Protein AF-D7GY23-F1 (afdb_monomer)

Organism: Tribolium castaneum (NCBI:txid7070)

Sequence (64 aa):
MEGVNKPPTLKIKGVPNVNWTKWYNTFETFLSASGLDEATEKKKIALLLNLIGEDAQELMNNFV

Radius of gyration: 12.25 Å; Cα contacts (8 Å, |Δi|>4): 41; chains: 1; bounding box: 36×18×26 Å

Structure (mmCIF, N/CA/C/O backbone):
data_AF-D7GY23-F1
#
_entry.id   AF-D7GY23-F1
#
loop_
_atom_site.group_PDB
_atom_site.id
_atom_site.type_symbol
_atom_site.label_atom_id
_atom_site.label_alt_id
_atom_site.label_comp_id
_atom_site.label_asym_id
_atom_site.label_entity_id
_atom_site.label_seq_id
_atom_site.pdbx_PDB_ins_c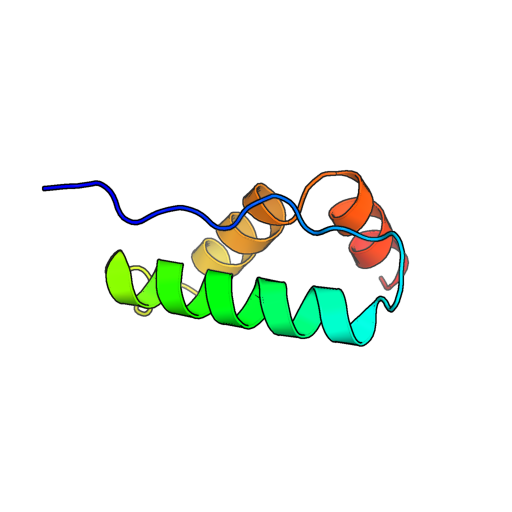ode
_atom_site.Cartn_x
_atom_site.Cartn_y
_atom_site.Cartn_z
_atom_site.occupancy
_atom_site.B_iso_or_equiv
_atom_site.auth_seq_id
_atom_site.auth_comp_id
_atom_site.auth_asym_id
_atom_site.auth_atom_id
_atom_site.pdbx_PDB_model_num
ATOM 1 N N . MET A 1 1 ? -21.769 -10.957 -8.075 1.00 41.12 1 MET A N 1
ATOM 2 C CA . MET A 1 1 ? -20.960 -9.766 -7.755 1.00 41.12 1 MET A CA 1
ATOM 3 C C . MET A 1 1 ? -19.570 -10.050 -8.273 1.00 41.12 1 MET A C 1
ATOM 5 O O . MET A 1 1 ? -18.916 -10.939 -7.743 1.00 41.12 1 MET A O 1
ATOM 9 N N . GLU A 1 2 ? -19.187 -9.418 -9.379 1.00 50.31 2 GLU A N 1
ATOM 10 C CA . GLU A 1 2 ? -17.809 -9.489 -9.865 1.00 50.31 2 GLU A CA 1
ATOM 11 C C . GLU A 1 2 ? -16.915 -8.895 -8.772 1.00 50.31 2 GLU A C 1
ATOM 13 O O . GLU A 1 2 ? -17.193 -7.807 -8.268 1.00 50.31 2 GLU A O 1
ATOM 18 N N . GLY A 1 3 ? -15.936 -9.667 -8.299 1.00 66.06 3 GLY A N 1
ATOM 19 C CA . GLY A 1 3 ? -15.062 -9.233 -7.214 1.00 66.06 3 GLY A CA 1
ATOM 20 C C . GLY A 1 3 ? -14.323 -7.959 -7.610 1.00 66.06 3 GLY A C 1
ATOM 21 O O . GLY A 1 3 ? -13.872 -7.830 -8.746 1.00 66.06 3 GLY A O 1
ATOM 22 N N . VAL A 1 4 ? -14.195 -7.017 -6.677 1.00 75.44 4 VAL A N 1
ATOM 23 C CA . VAL A 1 4 ? -13.366 -5.826 -6.877 1.00 75.44 4 VAL A CA 1
ATOM 24 C C . VAL A 1 4 ? -11.956 -6.280 -7.250 1.00 75.44 4 VAL A C 1
ATOM 26 O O . VAL A 1 4 ? -11.324 -7.045 -6.517 1.00 75.44 4 VAL A O 1
ATOM 29 N N . ASN A 1 5 ? -11.465 -5.832 -8.404 1.00 81.12 5 ASN A N 1
ATOM 30 C CA . ASN A 1 5 ? -10.143 -6.218 -8.875 1.00 81.12 5 ASN A CA 1
ATOM 31 C C . ASN A 1 5 ? -9.071 -5.641 -7.947 1.00 81.12 5 ASN A C 1
ATOM 33 O O . ASN A 1 5 ? -8.948 -4.426 -7.791 1.00 81.12 5 ASN A O 1
ATOM 37 N N . LYS A 1 6 ? -8.278 -6.528 -7.342 1.00 87.00 6 LYS A N 1
ATOM 38 C CA . LYS A 1 6 ? -7.098 -6.138 -6.568 1.00 87.00 6 LYS A CA 1
ATOM 39 C C . LYS A 1 6 ? -6.065 -5.450 -7.478 1.00 87.00 6 LYS A C 1
ATOM 41 O O . LYS A 1 6 ? -5.939 -5.848 -8.642 1.00 87.00 6 LYS A O 1
ATOM 46 N N . PRO A 1 7 ? -5.291 -4.475 -6.969 1.00 89.12 7 PRO A N 1
ATOM 47 C CA . PRO A 1 7 ? -4.178 -3.903 -7.714 1.00 89.12 7 PRO A CA 1
ATOM 48 C C . PRO A 1 7 ? -3.201 -5.005 -8.159 1.00 89.12 7 PRO A C 1
ATOM 50 O O . PRO A 1 7 ? -2.970 -5.956 -7.404 1.00 89.12 7 PRO A O 1
ATOM 53 N N . PRO A 1 8 ? -2.610 -4.905 -9.362 1.00 88.62 8 PRO A N 1
ATOM 54 C CA . PRO A 1 8 ? -1.492 -5.766 -9.738 1.00 88.62 8 PRO A CA 1
ATOM 55 C C . PRO A 1 8 ? -0.275 -5.440 -8.864 1.00 88.62 8 PRO A C 1
ATOM 57 O O . PRO A 1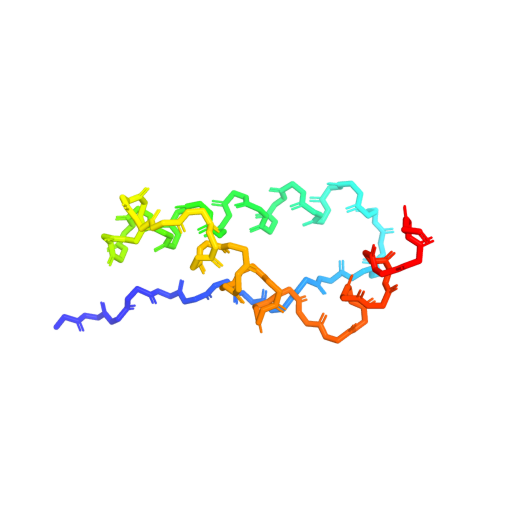 8 ? -0.213 -4.360 -8.298 1.00 88.62 8 PRO A O 1
ATOM 60 N N . THR A 1 9 ? 0.726 -6.313 -8.789 1.00 90.75 9 THR A N 1
ATOM 61 C CA . THR A 1 9 ? 1.986 -6.006 -8.087 1.00 90.75 9 THR A CA 1
ATOM 62 C C . THR A 1 9 ? 2.655 -4.742 -8.648 1.00 90.75 9 THR A C 1
ATOM 64 O O . THR A 1 9 ? 2.617 -4.509 -9.866 1.00 90.75 9 THR A O 1
ATOM 67 N N . LEU A 1 10 ? 3.266 -3.916 -7.786 1.00 88.75 10 LEU A N 1
ATOM 68 C CA . LEU A 1 10 ? 3.948 -2.695 -8.216 1.00 88.75 10 LEU A CA 1
ATOM 69 C C . LEU A 1 10 ? 5.110 -3.046 -9.150 1.00 88.75 10 LEU A C 1
ATOM 71 O O . LEU A 1 10 ? 5.967 -3.868 -8.840 1.00 88.75 10 LEU A O 1
ATOM 75 N N . LYS A 1 11 ? 5.169 -2.379 -10.304 1.00 85.69 11 LYS A N 1
ATOM 76 C CA . LYS A 1 11 ? 6.299 -2.511 -11.224 1.00 85.69 11 LYS A CA 1
ATOM 77 C C . LYS A 1 11 ? 7.366 -1.483 -10.869 1.00 85.69 11 LYS A C 1
ATOM 79 O O . LYS A 1 11 ? 7.160 -0.288 -11.060 1.00 85.69 11 LYS A O 1
ATOM 84 N N . ILE A 1 12 ? 8.524 -1.949 -10.419 1.00 78.56 12 ILE A N 1
ATOM 85 C CA . ILE A 1 12 ? 9.644 -1.071 -10.035 1.00 78.56 12 ILE A CA 1
ATOM 86 C C . ILE A 1 12 ? 10.479 -0.642 -11.251 1.00 78.56 12 ILE A C 1
ATOM 88 O O . ILE A 1 12 ? 11.105 0.413 -11.247 1.00 78.56 12 ILE A O 1
ATOM 92 N N . LYS A 1 13 ? 10.446 -1.415 -12.343 1.00 79.00 13 LYS A N 1
ATOM 93 C CA . LYS A 1 13 ? 11.159 -1.081 -13.586 1.00 79.00 13 LYS A CA 1
ATOM 94 C C . LYS A 1 13 ? 10.495 0.092 -14.321 1.00 79.00 13 LYS A C 1
ATOM 96 O O . LYS A 1 13 ? 9.278 0.091 -14.513 1.00 79.00 13 LYS A O 1
ATOM 101 N N . GLY A 1 14 ? 11.295 1.043 -14.808 1.00 79.12 14 GLY A N 1
ATOM 102 C CA . GLY A 1 14 ? 10.827 2.224 -15.546 1.00 79.12 14 GLY A CA 1
ATOM 103 C C . GLY A 1 14 ? 10.976 3.507 -14.732 1.00 79.12 14 GLY A C 1
ATOM 104 O O . GLY A 1 14 ? 12.021 3.713 -14.128 1.00 79.12 14 GLY A O 1
ATOM 105 N N . VAL A 1 15 ? 9.954 4.372 -14.735 1.00 82.56 15 VAL A N 1
ATOM 106 C CA . VAL A 1 15 ? 9.937 5.628 -13.963 1.00 82.56 15 VAL A CA 1
ATOM 107 C C . VAL A 1 15 ? 9.241 5.375 -12.616 1.00 82.56 15 VAL A C 1
ATOM 109 O O . VAL A 1 15 ? 8.008 5.293 -12.596 1.00 82.56 15 VAL A O 1
ATOM 112 N N . PRO A 1 16 ? 9.978 5.262 -11.490 1.00 77.50 16 PRO A N 1
ATOM 113 C CA . PRO A 1 16 ? 9.421 4.776 -10.224 1.00 77.50 16 PRO A CA 1
ATOM 114 C C . PRO A 1 16 ? 8.252 5.618 -9.708 1.00 77.50 16 PRO A C 1
ATOM 116 O O . PRO A 1 16 ? 7.218 5.064 -9.347 1.00 77.50 16 PRO A O 1
ATOM 119 N N . ASN A 1 17 ? 8.361 6.949 -9.776 1.00 80.31 17 ASN A N 1
ATOM 120 C CA . ASN A 1 17 ? 7.305 7.859 -9.319 1.00 80.31 17 ASN A CA 1
ATOM 121 C C . ASN A 1 17 ? 5.996 7.668 -10.099 1.00 80.31 17 ASN A C 1
ATOM 123 O O . ASN A 1 17 ? 4.926 7.593 -9.507 1.00 80.31 17 ASN A O 1
ATOM 127 N N . VAL A 1 18 ? 6.072 7.535 -11.428 1.00 85.94 18 VAL A N 1
ATOM 128 C CA . VAL A 1 18 ? 4.884 7.340 -12.278 1.00 85.94 18 VAL A CA 1
ATOM 129 C C . VAL A 1 18 ? 4.238 5.983 -12.004 1.00 85.94 18 VAL A C 1
ATOM 131 O O . VAL A 1 18 ? 3.010 5.880 -11.963 1.00 85.94 18 VAL A O 1
ATOM 134 N N . ASN A 1 19 ? 5.051 4.943 -11.814 1.00 88.81 19 ASN A N 1
ATOM 135 C CA . ASN A 1 19 ? 4.557 3.607 -11.501 1.00 88.81 19 ASN A CA 1
ATOM 136 C C . ASN A 1 19 ? 3.895 3.564 -10.119 1.00 88.81 19 ASN A C 1
ATOM 138 O O . ASN A 1 19 ? 2.812 2.994 -9.994 1.00 88.81 19 ASN A O 1
ATOM 142 N N . TRP A 1 20 ? 4.498 4.216 -9.120 1.00 88.69 20 TRP A N 1
ATOM 143 C CA . TRP A 1 20 ? 3.939 4.349 -7.778 1.00 88.69 20 TRP A CA 1
ATOM 144 C C . TRP A 1 20 ? 2.600 5.081 -7.792 1.00 88.69 20 TRP A C 1
ATOM 146 O O . TRP A 1 20 ? 1.614 4.530 -7.318 1.00 88.69 20 TRP A O 1
ATOM 156 N N . THR A 1 21 ? 2.521 6.268 -8.402 1.00 90.75 21 THR A N 1
ATOM 157 C CA . THR A 1 21 ? 1.273 7.045 -8.450 1.00 90.75 21 THR A CA 1
ATOM 158 C C . THR A 1 21 ? 0.138 6.263 -9.112 1.00 90.75 21 THR A C 1
ATOM 160 O O . THR A 1 21 ? -0.970 6.212 -8.586 1.00 90.75 21 THR A O 1
ATOM 163 N N . LYS A 1 22 ? 0.402 5.597 -10.245 1.00 90.75 22 LYS A N 1
ATOM 164 C CA . LYS A 1 22 ? -0.614 4.774 -10.927 1.00 90.75 22 LYS A CA 1
ATOM 165 C C . LYS A 1 22 ? -1.089 3.607 -10.062 1.00 90.75 22 LYS A C 1
ATOM 167 O O . LYS A 1 22 ? -2.284 3.315 -10.011 1.00 90.75 22 LYS A O 1
ATOM 172 N N . TRP A 1 23 ? -0.152 2.933 -9.404 1.00 93.19 23 TRP A N 1
ATOM 173 C CA . TRP A 1 23 ? -0.459 1.812 -8.528 1.00 93.19 23 TRP A CA 1
ATOM 174 C C . TRP A 1 23 ? -1.254 2.258 -7.298 1.00 93.19 23 TRP A C 1
ATOM 176 O O . TRP A 1 23 ? -2.288 1.667 -7.000 1.00 93.19 23 TRP A O 1
ATOM 186 N N . TYR A 1 24 ? -0.829 3.340 -6.645 1.00 93.00 24 TYR A N 1
ATOM 187 C CA . TYR A 1 24 ? -1.468 3.878 -5.449 1.00 93.00 24 TYR A CA 1
ATOM 188 C C . TYR A 1 24 ? -2.915 4.311 -5.723 1.00 93.00 24 TYR A C 1
ATOM 190 O O . TYR A 1 24 ? -3.814 3.898 -5.000 1.00 93.00 24 TYR A O 1
ATOM 198 N N . ASN A 1 25 ? -3.183 4.989 -6.846 1.00 93.25 25 ASN A N 1
ATOM 199 C CA . ASN A 1 25 ? -4.557 5.324 -7.253 1.00 93.25 25 ASN A CA 1
ATOM 200 C C . ASN A 1 25 ? -5.436 4.070 -7.449 1.00 93.25 25 ASN A C 1
ATOM 202 O O . ASN A 1 25 ? -6.630 4.064 -7.139 1.00 93.25 25 ASN A O 1
ATOM 206 N N . THR A 1 26 ? -4.848 2.983 -7.965 1.00 93.88 26 THR A N 1
ATOM 207 C CA . THR A 1 26 ? -5.547 1.695 -8.116 1.00 93.88 26 THR A CA 1
ATOM 208 C C . THR A 1 26 ? -5.829 1.065 -6.750 1.00 93.88 26 THR A C 1
ATOM 210 O O . THR A 1 26 ? -6.905 0.512 -6.534 1.00 93.88 26 THR A O 1
ATOM 213 N N . PHE A 1 27 ? -4.886 1.171 -5.813 1.00 95.00 27 PHE A N 1
ATOM 214 C CA . PHE A 1 27 ? -5.046 0.713 -4.436 1.00 95.00 27 PHE A CA 1
ATOM 215 C C . PHE A 1 27 ? -6.141 1.482 -3.687 1.00 95.00 27 PHE A C 1
ATOM 217 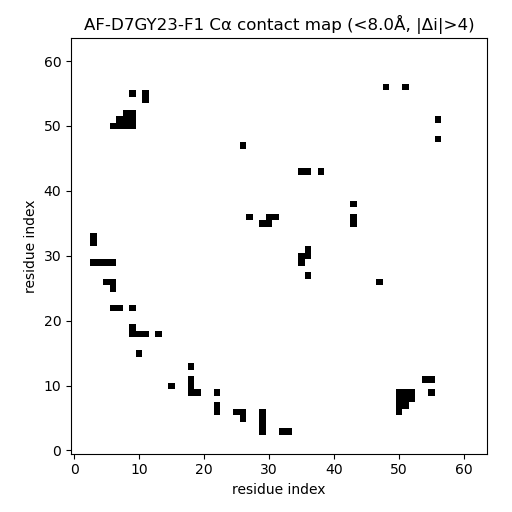O O . PHE A 1 27 ? -6.988 0.850 -3.060 1.00 95.00 27 PHE A O 1
ATOM 224 N N . GLU A 1 28 ? -6.202 2.808 -3.813 1.00 94.44 28 GLU A N 1
ATOM 225 C CA . GLU A 1 28 ? -7.282 3.615 -3.229 1.00 94.44 28 GLU A CA 1
ATOM 226 C C . GLU A 1 28 ? -8.648 3.233 -3.805 1.00 94.44 28 GLU A C 1
ATOM 228 O O . GLU A 1 28 ? -9.594 2.997 -3.054 1.00 94.44 28 GLU A O 1
ATOM 233 N N . THR A 1 29 ? -8.729 3.053 -5.127 1.00 94.19 29 THR A N 1
ATOM 234 C CA . THR A 1 29 ? -9.952 2.575 -5.792 1.00 94.19 29 THR A CA 1
ATOM 235 C C . THR A 1 29 ? -10.381 1.210 -5.249 1.00 94.19 29 THR A C 1
ATOM 237 O O . THR A 1 29 ? -11.561 0.993 -4.978 1.00 94.19 29 THR A O 1
ATOM 240 N N . PHE A 1 30 ? -9.430 0.292 -5.052 1.00 94.81 30 PHE A N 1
ATOM 241 C CA . PHE A 1 30 ? -9.686 -1.017 -4.452 1.00 94.81 30 PHE A CA 1
ATOM 242 C C . PHE A 1 30 ? -10.212 -0.904 -3.017 1.00 94.81 30 PHE A C 1
ATOM 244 O O . PHE A 1 30 ? -11.159 -1.616 -2.673 1.00 94.81 30 PHE A O 1
ATOM 251 N N . LEU A 1 31 ? -9.639 -0.020 -2.191 1.00 94.94 31 LEU A N 1
ATOM 252 C CA . LEU A 1 31 ? -10.103 0.188 -0.819 1.00 94.94 31 LEU A CA 1
ATOM 253 C C . LEU A 1 31 ? -11.547 0.691 -0.801 1.00 94.94 31 LEU A C 1
ATOM 255 O O . LEU A 1 31 ? -12.382 0.071 -0.147 1.00 94.94 31 LEU A O 1
ATOM 259 N N . SER A 1 32 ? -11.857 1.744 -1.559 1.00 93.69 32 SER A N 1
ATOM 260 C CA . SER A 1 32 ? -13.210 2.310 -1.620 1.00 93.69 32 SER A CA 1
ATOM 261 C C . SER A 1 32 ? -14.226 1.322 -2.189 1.00 93.69 32 SER A C 1
ATOM 263 O O . SER A 1 32 ? -15.279 1.104 -1.598 1.00 93.69 32 SER A O 1
ATOM 265 N N . ALA A 1 33 ? -13.910 0.658 -3.303 1.00 93.00 33 ALA A N 1
ATOM 266 C CA . ALA A 1 33 ? -14.827 -0.296 -3.926 1.00 93.00 33 ALA A CA 1
ATOM 267 C C . ALA A 1 33 ? -15.081 -1.541 -3.055 1.00 93.00 33 ALA A C 1
ATOM 269 O O . ALA A 1 33 ? -16.130 -2.172 -3.179 1.00 93.00 33 ALA A O 1
ATOM 270 N N . SER A 1 34 ? -14.143 -1.890 -2.168 1.00 92.81 34 SER A N 1
ATOM 271 C CA . SER A 1 34 ? -14.261 -3.036 -1.256 1.00 92.81 34 SER A CA 1
ATOM 272 C C . SER A 1 34 ? -14.804 -2.673 0.133 1.00 92.81 34 SER A C 1
ATOM 274 O O . SER A 1 34 ? -14.859 -3.553 0.993 1.00 92.81 34 SER A O 1
ATOM 276 N N . GLY A 1 35 ? -15.149 -1.403 0.392 1.00 92.88 35 GLY A N 1
ATOM 277 C CA . GLY A 1 35 ? -15.552 -0.924 1.724 1.00 92.88 35 GLY A CA 1
ATOM 278 C C . GLY A 1 35 ? -14.440 -1.034 2.779 1.00 92.88 35 GLY A C 1
ATOM 279 O O . GLY A 1 35 ? -14.698 -1.272 3.957 1.00 92.88 35 GLY A O 1
ATOM 280 N N . LEU A 1 36 ? -13.179 -0.962 2.347 1.00 93.69 36 LEU A N 1
ATOM 281 C CA . LEU A 1 36 ? -11.981 -1.014 3.196 1.00 93.69 36 LEU A CA 1
ATOM 282 C C . LEU A 1 36 ? -11.365 0.376 3.414 1.00 93.69 36 LEU A C 1
ATOM 284 O O . LEU A 1 36 ? -10.338 0.507 4.081 1.00 93.69 36 LEU A O 1
ATOM 288 N N . ASP A 1 37 ? -11.978 1.417 2.870 1.00 91.12 37 ASP A N 1
ATOM 289 C CA . ASP A 1 37 ? -11.635 2.818 3.086 1.00 91.12 37 ASP A CA 1
ATOM 290 C C . ASP A 1 37 ? -11.905 3.280 4.524 1.00 91.12 37 ASP A C 1
ATOM 292 O O . ASP A 1 37 ? -11.171 4.123 5.029 1.00 91.12 37 ASP A O 1
ATOM 296 N N . GLU A 1 38 ? -12.851 2.672 5.237 1.00 93.44 38 GLU A N 1
ATOM 297 C CA . GLU A 1 38 ? -13.067 2.912 6.675 1.00 93.44 38 GLU A CA 1
ATOM 298 C C . GLU A 1 38 ? -12.259 1.965 7.581 1.00 93.44 38 GLU A C 1
ATOM 300 O O . GLU A 1 38 ? -12.334 2.030 8.810 1.00 93.44 38 GLU A O 1
ATOM 305 N N . ALA A 1 39 ? -11.450 1.071 7.002 1.00 95.25 39 ALA A N 1
ATOM 306 C CA . ALA A 1 39 ? -10.612 0.176 7.787 1.00 95.25 39 ALA A CA 1
ATOM 307 C C . ALA A 1 39 ? -9.581 0.948 8.628 1.00 95.25 39 ALA A C 1
ATOM 309 O O . ALA A 1 39 ? -9.126 2.036 8.269 1.00 95.25 39 ALA A O 1
ATOM 310 N N . THR A 1 40 ? -9.141 0.3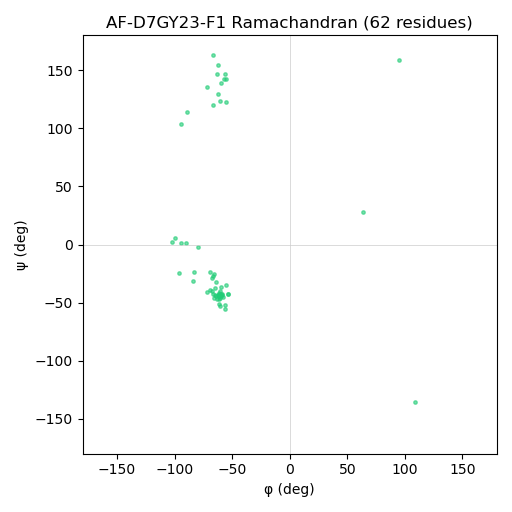28 9.726 1.00 96.44 40 THR A N 1
ATOM 311 C CA . THR A 1 40 ? -8.062 0.879 10.553 1.00 96.44 40 THR A CA 1
ATOM 312 C C . THR A 1 40 ? -6.801 1.116 9.723 1.00 96.44 40 THR A C 1
ATOM 314 O O . THR A 1 40 ? -6.486 0.334 8.820 1.00 96.44 40 THR A O 1
ATOM 317 N N . GLU A 1 41 ? -6.031 2.156 10.056 1.00 93.56 41 GLU A N 1
ATOM 318 C CA . GLU A 1 41 ? -4.766 2.448 9.365 1.00 93.56 41 GLU A CA 1
ATOM 319 C C . GLU A 1 41 ? -3.835 1.236 9.356 1.00 93.56 41 GLU A C 1
ATOM 321 O O . GLU A 1 41 ? -3.303 0.869 8.313 1.00 93.56 41 GLU A O 1
ATOM 326 N N . LYS A 1 42 ? -3.739 0.524 10.486 1.00 93.62 42 LYS A N 1
ATOM 327 C CA . LYS A 1 42 ? -2.979 -0.728 10.592 1.00 93.62 42 LYS A CA 1
ATOM 328 C C . LYS A 1 42 ? -3.390 -1.754 9.529 1.00 93.62 42 LYS A C 1
ATOM 330 O O . LYS A 1 42 ? -2.528 -2.405 8.943 1.00 93.62 42 LYS A O 1
ATOM 335 N N . LYS A 1 43 ? -4.692 -1.908 9.268 1.00 94.88 43 LYS A N 1
ATOM 336 C CA . LYS A 1 43 ? -5.201 -2.834 8.248 1.00 94.88 43 LYS A CA 1
ATOM 337 C C . LYS A 1 43 ? -4.903 -2.331 6.836 1.00 94.88 43 LYS A C 1
ATOM 339 O O . LYS A 1 43 ? -4.498 -3.132 6.000 1.00 94.88 43 LYS A O 1
ATOM 344 N N . LYS A 1 44 ? -5.047 -1.029 6.574 1.00 94.50 44 LYS A N 1
ATOM 345 C CA . LYS A 1 44 ? -4.690 -0.424 5.279 1.00 94.50 44 LYS A CA 1
ATOM 346 C C . LYS A 1 44 ? -3.200 -0.584 4.969 1.00 94.50 44 LYS A C 1
ATOM 348 O O . LYS A 1 44 ? -2.863 -0.993 3.865 1.00 94.50 44 LYS A O 1
ATOM 353 N N . ILE A 1 45 ? -2.327 -0.360 5.953 1.00 92.00 45 ILE A N 1
ATOM 354 C CA . ILE A 1 45 ? -0.875 -0.572 5.837 1.00 92.00 45 ILE A CA 1
ATOM 355 C C . ILE A 1 45 ? -0.568 -2.044 5.548 1.00 92.00 45 ILE A C 1
ATOM 357 O O . ILE A 1 45 ? 0.190 -2.343 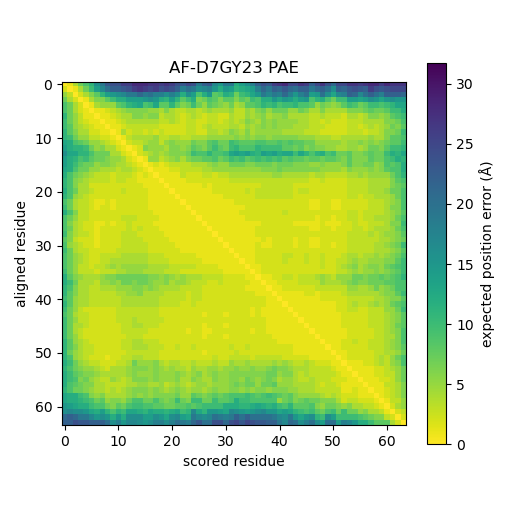4.631 1.00 92.00 45 ILE A O 1
ATOM 361 N N . ALA A 1 46 ? -1.189 -2.976 6.276 1.00 92.38 46 ALA A N 1
ATOM 362 C CA . ALA A 1 46 ? -1.001 -4.403 6.022 1.00 92.38 46 ALA A CA 1
ATOM 363 C C . ALA A 1 46 ? -1.443 -4.805 4.603 1.00 92.38 46 ALA A C 1
ATOM 365 O O . ALA A 1 46 ? -0.754 -5.576 3.942 1.00 92.38 46 ALA A O 1
ATOM 366 N N . LEU A 1 47 ? -2.560 -4.257 4.109 1.00 93.69 47 LEU A N 1
ATOM 367 C CA . LEU A 1 47 ? -3.029 -4.480 2.738 1.00 93.69 47 LEU A CA 1
ATOM 368 C C . LEU A 1 47 ? -2.067 -3.896 1.702 1.00 93.69 47 LEU A C 1
ATOM 370 O O . LEU A 1 47 ? -1.766 -4.570 0.720 1.00 93.69 47 LEU A O 1
ATOM 374 N N . LEU A 1 48 ? -1.571 -2.679 1.930 1.00 93.38 48 LEU A N 1
ATOM 375 C CA . LEU A 1 48 ? -0.579 -2.034 1.076 1.00 93.38 48 LEU A CA 1
ATOM 376 C C . LEU A 1 48 ? 0.664 -2.917 0.947 1.00 93.38 48 LEU A C 1
ATOM 378 O O . LEU A 1 48 ? 1.025 -3.299 -0.161 1.00 93.38 48 LEU A O 1
ATOM 382 N N . LEU A 1 49 ? 1.269 -3.298 2.076 1.00 90.56 49 LEU A N 1
ATOM 383 C CA . LEU A 1 49 ? 2.463 -4.141 2.102 1.00 90.56 49 LEU A CA 1
ATOM 384 C C . LEU A 1 49 ? 2.195 -5.498 1.443 1.00 90.56 49 LEU A C 1
ATOM 386 O O . LEU A 1 49 ? 2.986 -5.946 0.623 1.00 90.56 49 LEU A O 1
ATOM 390 N N . ASN A 1 50 ? 1.048 -6.122 1.704 1.00 91.06 50 ASN A N 1
ATOM 391 C CA . ASN A 1 50 ? 0.695 -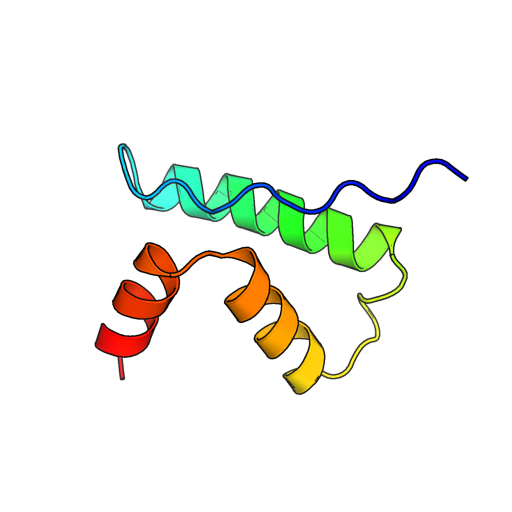7.399 1.085 1.00 91.06 50 ASN A CA 1
ATOM 392 C C . ASN A 1 50 ? 0.523 -7.316 -0.447 1.00 91.06 50 ASN A C 1
ATOM 394 O O . ASN A 1 50 ? 0.786 -8.290 -1.146 1.00 91.0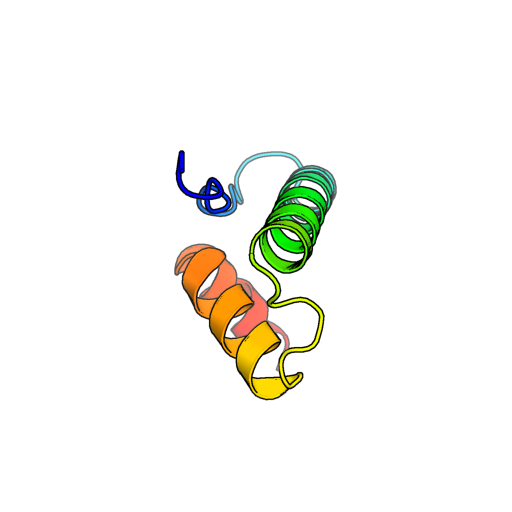6 50 ASN A O 1
ATOM 398 N N . LEU A 1 51 ? 0.061 -6.180 -0.980 1.00 93.12 51 LEU A N 1
ATOM 399 C CA . LEU A 1 51 ? -0.256 -6.022 -2.405 1.00 93.12 51 LEU A CA 1
ATOM 400 C C . LEU A 1 51 ? 0.874 -5.384 -3.226 1.00 93.12 51 LEU A C 1
ATOM 402 O O . LEU A 1 51 ? 0.933 -5.601 -4.437 1.00 93.12 51 LEU A O 1
ATOM 406 N N . ILE A 1 52 ? 1.760 -4.603 -2.600 1.00 91.44 52 ILE A N 1
ATOM 407 C CA . ILE A 1 52 ? 2.835 -3.879 -3.294 1.00 91.44 52 ILE A CA 1
ATOM 408 C C . ILE A 1 52 ? 3.888 -4.833 -3.887 1.00 91.44 52 ILE A C 1
ATOM 410 O O . ILE A 1 52 ? 4.437 -4.542 -4.948 1.00 91.44 52 ILE A O 1
ATOM 414 N N . GLY A 1 53 ? 4.080 -6.008 -3.274 1.00 89.56 53 GLY A N 1
ATOM 415 C CA . GLY A 1 53 ? 5.030 -7.049 -3.692 1.00 89.56 53 GLY A CA 1
ATOM 416 C C . GLY A 1 53 ? 6.383 -6.979 -2.985 1.00 89.56 53 GLY A C 1
ATOM 417 O O . GLY A 1 53 ? 6.760 -5.930 -2.470 1.00 89.56 53 GLY A O 1
ATOM 418 N N . GLU A 1 54 ? 7.104 -8.103 -2.975 1.00 86.12 54 GLU A N 1
ATOM 419 C CA . GLU A 1 54 ? 8.363 -8.295 -2.232 1.00 86.12 54 GLU A CA 1
ATOM 420 C C . GLU A 1 54 ? 9.430 -7.255 -2.599 1.00 86.12 54 GLU A C 1
ATOM 422 O O . GLU A 1 54 ? 9.885 -6.529 -1.719 1.00 86.12 54 GLU A O 1
ATOM 427 N N . ASP A 1 55 ? 9.728 -7.074 -3.890 1.00 82.25 55 ASP A N 1
ATOM 428 C CA . ASP A 1 55 ? 10.731 -6.098 -4.342 1.00 82.25 55 ASP A CA 1
ATOM 429 C C . ASP A 1 55 ? 10.447 -4.668 -3.828 1.00 82.25 55 ASP A C 1
ATOM 431 O O . ASP A 1 55 ? 11.351 -3.875 -3.563 1.00 82.25 55 ASP A O 1
ATOM 435 N N . ALA A 1 56 ? 9.166 -4.302 -3.711 1.00 83.06 56 ALA A N 1
ATOM 436 C CA . ALA A 1 56 ? 8.765 -2.971 -3.275 1.00 83.06 56 ALA A CA 1
ATOM 437 C C . ALA A 1 56 ? 8.739 -2.856 -1.746 1.00 83.06 56 ALA A C 1
ATOM 439 O O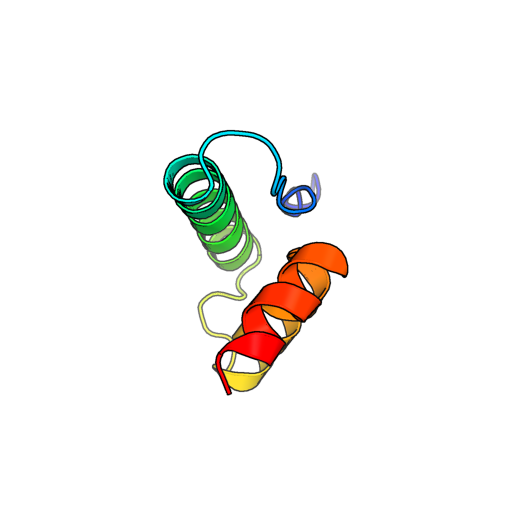 . ALA A 1 56 ? 9.030 -1.786 -1.212 1.00 83.06 56 ALA A O 1
ATOM 440 N N . GLN A 1 57 ? 8.438 -3.951 -1.040 1.00 84.19 57 GLN A N 1
ATOM 441 C CA . GLN A 1 57 ? 8.619 -4.030 0.408 1.00 84.19 57 GLN A CA 1
ATOM 442 C C . GLN A 1 57 ? 10.093 -3.847 0.786 1.00 84.19 57 GLN A C 1
ATOM 444 O O . GLN A 1 57 ? 10.378 -3.104 1.721 1.00 84.19 57 GLN A O 1
ATOM 449 N N . GLU A 1 58 ? 11.028 -4.453 0.046 1.00 81.81 58 GLU A N 1
ATOM 450 C CA . GLU A 1 58 ? 12.468 -4.275 0.277 1.00 81.81 58 GLU A CA 1
ATOM 451 C C . GLU A 1 58 ? 12.891 -2.809 0.146 1.00 81.81 58 GLU A C 1
ATOM 453 O O . GLU A 1 58 ? 13.600 -2.291 1.009 1.00 81.81 58 GLU A O 1
ATOM 458 N N . LEU A 1 59 ? 12.406 -2.103 -0.881 1.00 75.00 59 LEU A N 1
ATOM 459 C CA . LEU A 1 59 ? 12.667 -0.669 -1.027 1.00 75.00 59 LEU A CA 1
ATOM 460 C C . LEU A 1 59 ? 12.122 0.137 0.152 1.00 75.00 59 LEU A C 1
ATOM 462 O O . LEU A 1 59 ? 12.837 0.983 0.673 1.00 75.00 59 LEU A O 1
ATOM 466 N N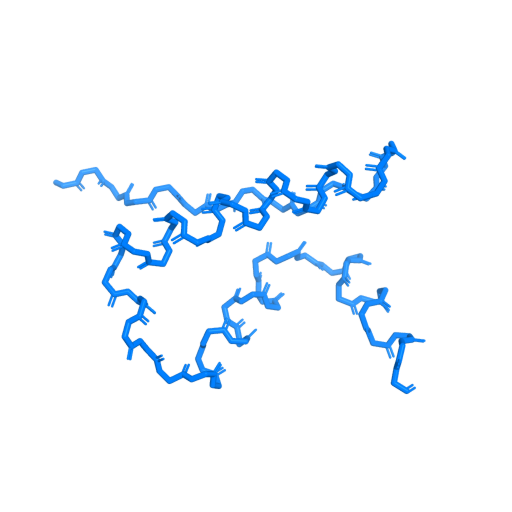 . MET A 1 60 ? 10.887 -0.125 0.585 1.00 70.69 60 MET A N 1
ATOM 467 C CA . MET A 1 60 ? 10.261 0.592 1.703 1.00 70.69 60 MET A CA 1
ATOM 468 C C . MET A 1 60 ? 10.978 0.336 3.034 1.00 70.69 60 MET A C 1
ATOM 470 O O . MET A 1 60 ? 11.132 1.260 3.830 1.00 70.69 60 MET A O 1
ATOM 474 N N . ASN A 1 61 ? 11.454 -0.890 3.259 1.00 68.44 61 ASN A N 1
ATOM 475 C CA . ASN A 1 61 ? 12.203 -1.257 4.460 1.00 68.44 61 ASN A CA 1
ATOM 476 C C . ASN A 1 61 ? 13.599 -0.615 4.510 1.00 68.44 61 ASN A C 1
ATOM 478 O O . ASN A 1 61 ? 14.128 -0.420 5.597 1.00 68.44 61 ASN A O 1
ATOM 482 N N . ASN A 1 62 ? 14.172 -0.244 3.362 1.00 60.62 62 ASN A N 1
ATOM 483 C CA . ASN A 1 62 ? 15.472 0.431 3.283 1.00 60.62 62 ASN A CA 1
ATOM 484 C C . ASN A 1 62 ? 15.412 1.947 3.574 1.00 60.62 62 ASN A C 1
ATOM 486 O O . ASN A 1 62 ? 16.452 2.604 3.553 1.00 60.62 62 ASN A O 1
ATOM 490 N N . PHE A 1 63 ? 14.227 2.516 3.828 1.00 54.12 63 PHE A N 1
ATOM 491 C CA . PHE A 1 63 ? 14.052 3.918 4.245 1.00 54.12 63 PHE A CA 1
ATOM 492 C C . PHE A 1 63 ? 13.844 4.091 5.765 1.00 54.12 63 PHE A C 1
ATOM 494 O O . PHE A 1 63 ? 13.571 5.211 6.202 1.00 54.12 63 PHE A O 1
ATOM 501 N N . VAL A 1 64 ? 13.955 3.011 6.555 1.00 44.28 64 VAL A N 1
ATOM 502 C CA . VAL A 1 64 ? 13.870 3.013 8.032 1.00 44.28 64 VAL A CA 1
ATOM 503 C C . VAL A 1 64 ? 15.257 2.967 8.660 1.00 44.28 64 VAL A C 1
ATOM 505 O O . VAL A 1 64 ? 16.096 2.174 8.180 1.00 44.28 64 VAL A O 1
#

Secondary structure (DSSP, 8-state):
-PPPPPPPPP--SS-HHHHHHHHHHHHHHHHHHTT-TTS-HHHHHHHHHHHH-HHHHHHHHTT-

pLDDT: mean 85.15, std 12.49, range [41.12, 96.44]

Mean predicted aligned error: 5.14 Å

Solvent-accessible surface area (backbone atoms only — not comparable to full-atom values): 3858 Å² total; per-residue (Å²): 130,84,74,76,66,73,56,71,63,59,58,72,82,80,61,51,69,63,40,47,55,57,47,49,57,40,43,52,49,36,26,55,73,65,70,45,64,82,48,54,68,72,55,49,52,52,50,47,58,70,42,35,31,69,78,52,47,55,56,60,59,70,76,109

Foldseek 3Di:
DPQLDAQAAQDCPDDNVVSVVVRVVSLVVSCVVVVNPPPDPVVSVVSCCVRNDDVVVVVVVVVD